Protein AF-A0A2E7MAX5-F1 (afdb_monomer_lite)

Radius of gyration: 24.43 Å; chains: 1; bounding box: 38×19×80 Å

Secondary structure (DSSP, 8-state):
----------S-HHHHHHHHHHHHHHHHHHHS---HHHHHHHHHHHHHHHHHHHHHHHHHHT-----PPP---

pLDDT: mean 78.22, std 19.83, range [43.09, 97.94]

Sequence (73 aa):
MQPINLANHDGSLEAQLIDLYRGQSFLLSRLGTSDPSQLVALVEGLQEQLVAIYSESDGALGRLPVCRPKTAG

Structure (mmCIF, N/CA/C/O backbone):
data_AF-A0A2E7MAX5-F1
#
_entry.id   AF-A0A2E7MAX5-F1
#
loop_
_atom_site.group_PDB
_atom_site.id
_atom_site.type_symbol
_atom_site.label_atom_id
_atom_site.label_alt_id
_atom_site.label_comp_id
_atom_site.label_asym_id
_atom_site.label_entity_id
_atom_site.label_seq_id
_atom_site.pdbx_PDB_ins_code
_atom_site.Cartn_x
_atom_site.Cartn_y
_atom_site.Cartn_z
_atom_site.occupancy
_atom_site.B_iso_or_equiv
_atom_site.auth_seq_id
_atom_site.auth_comp_id
_atom_site.auth_asym_id
_atom_site.auth_atom_id
_atom_site.pdbx_PDB_model_num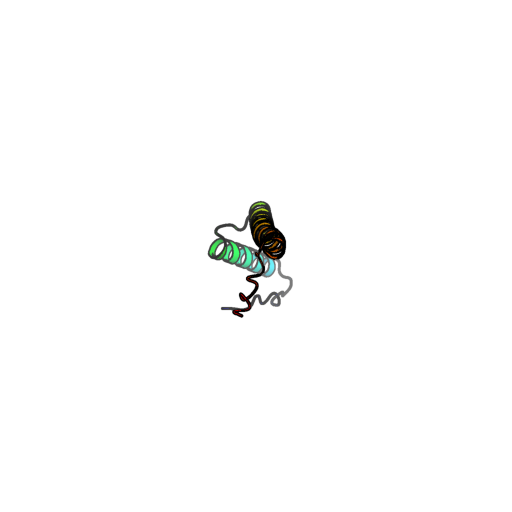
ATOM 1 N N . MET A 1 1 ? 16.726 -8.296 4.550 1.00 43.09 1 MET A N 1
ATOM 2 C CA . MET A 1 1 ? 15.954 -7.169 3.978 1.00 43.09 1 MET A CA 1
ATOM 3 C C . MET A 1 1 ? 16.937 -6.268 3.254 1.00 43.09 1 MET A C 1
ATOM 5 O O . MET A 1 1 ? 17.906 -5.878 3.887 1.00 43.09 1 MET A O 1
ATOM 9 N N . GLN A 1 2 ? 16.775 -6.020 1.951 1.00 46.91 2 GLN A N 1
ATOM 10 C CA . GLN A 1 2 ? 17.659 -5.086 1.240 1.00 46.91 2 GLN A CA 1
ATOM 11 C C . GLN A 1 2 ? 17.192 -3.636 1.458 1.00 46.91 2 GLN A C 1
ATOM 13 O O . GLN A 1 2 ? 15.980 -3.415 1.509 1.00 46.91 2 GLN A O 1
ATOM 18 N N . PRO A 1 3 ? 18.115 -2.672 1.626 1.00 48.50 3 PRO A N 1
ATOM 19 C CA . PRO A 1 3 ? 17.775 -1.266 1.823 1.00 48.50 3 PRO A CA 1
ATOM 20 C C . PRO A 1 3 ? 17.238 -0.635 0.530 1.00 48.50 3 PRO A C 1
ATOM 22 O O . PRO A 1 3 ? 17.673 -0.987 -0.567 1.00 48.50 3 PRO A O 1
ATOM 25 N N . ILE A 1 4 ? 16.317 0.325 0.664 1.00 50.81 4 ILE A N 1
ATOM 26 C CA . ILE A 1 4 ? 15.871 1.190 -0.437 1.00 50.81 4 ILE A CA 1
ATOM 27 C C .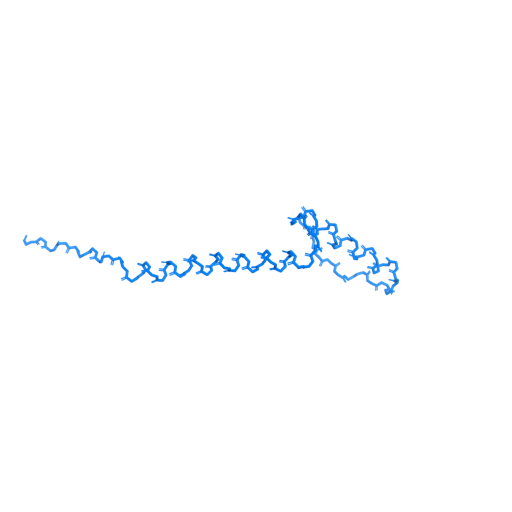 ILE A 1 4 ? 17.044 2.120 -0.766 1.00 50.81 4 ILE A C 1
ATOM 29 O O . ILE A 1 4 ? 17.239 3.140 -0.113 1.00 50.81 4 ILE A O 1
ATOM 33 N N . ASN A 1 5 ? 17.886 1.721 -1.715 1.00 52.00 5 ASN A N 1
ATOM 34 C CA . ASN A 1 5 ? 18.992 2.542 -2.187 1.00 52.00 5 ASN A CA 1
ATOM 35 C C . ASN A 1 5 ? 18.531 3.297 -3.440 1.00 52.00 5 ASN A C 1
ATOM 37 O O . ASN A 1 5 ? 18.479 2.719 -4.522 1.00 52.00 5 ASN A O 1
ATOM 41 N N . LEU A 1 6 ? 18.151 4.564 -3.264 1.00 55.06 6 LEU A N 1
ATOM 42 C CA . LEU A 1 6 ? 17.661 5.464 -4.319 1.00 55.06 6 LEU A CA 1
ATOM 43 C C . LEU A 1 6 ? 18.807 6.165 -5.086 1.00 55.06 6 LEU A C 1
ATOM 45 O O . LEU A 1 6 ? 18.587 7.182 -5.731 1.00 55.06 6 LEU A O 1
ATOM 49 N N . ALA A 1 7 ? 20.049 5.682 -4.953 1.00 49.19 7 ALA A N 1
ATOM 50 C CA . ALA A 1 7 ? 21.256 6.417 -5.336 1.00 49.19 7 ALA A CA 1
ATOM 51 C C . ALA A 1 7 ? 22.107 5.705 -6.403 1.00 49.19 7 ALA A C 1
ATOM 53 O O . ALA A 1 7 ? 23.310 5.546 -6.226 1.00 49.19 7 ALA A O 1
ATOM 54 N N . ASN A 1 8 ? 21.505 5.293 -7.522 1.00 58.66 8 ASN A N 1
ATOM 55 C CA . ASN A 1 8 ? 22.257 4.941 -8.735 1.00 58.66 8 ASN A CA 1
ATOM 56 C C . ASN A 1 8 ? 21.612 5.603 -9.957 1.00 58.66 8 ASN A C 1
ATOM 58 O O . ASN A 1 8 ? 21.108 4.937 -10.853 1.00 58.66 8 ASN A O 1
ATOM 62 N N . HIS A 1 9 ? 21.599 6.933 -9.975 1.00 55.50 9 HIS A N 1
ATOM 63 C CA . HIS A 1 9 ? 21.180 7.688 -11.147 1.00 55.50 9 HIS A CA 1
ATOM 64 C C . HIS A 1 9 ? 22.421 8.191 -11.881 1.00 55.50 9 HIS A C 1
ATOM 66 O O . HIS A 1 9 ? 23.012 9.196 -11.499 1.00 55.50 9 HIS A O 1
ATOM 72 N N . ASP A 1 10 ? 22.771 7.536 -12.985 1.00 61.34 10 ASP A N 1
ATOM 73 C CA . ASP A 1 10 ? 23.550 8.175 -14.053 1.00 61.34 10 ASP A CA 1
ATOM 74 C C . ASP A 1 10 ? 22.695 9.189 -14.851 1.00 61.34 10 ASP A C 1
ATOM 76 O O . ASP A 1 10 ? 23.141 9.749 -15.848 1.00 61.34 10 ASP A O 1
ATOM 80 N N . GLY A 1 11 ? 21.459 9.448 -14.399 1.00 69.81 11 GLY A N 1
ATOM 81 C CA . GLY A 1 11 ? 20.505 10.366 -15.013 1.00 69.81 11 GLY A CA 1
ATOM 82 C C . GLY A 1 11 ? 19.888 9.829 -16.302 1.00 69.81 11 GLY A C 1
ATOM 83 O O . GLY A 1 11 ? 19.008 10.490 -16.855 1.00 69.81 11 GLY A O 1
ATOM 84 N N . SER A 1 12 ? 20.299 8.645 -16.768 1.00 85.94 12 SER A N 1
ATOM 85 C CA . SER A 1 12 ? 19.766 8.045 -17.986 1.00 85.94 12 SER A CA 1
ATOM 86 C C . SER A 1 12 ? 18.283 7.707 -17.831 1.00 85.94 12 SER A C 1
ATOM 88 O O . SER A 1 12 ? 17.796 7.385 -16.740 1.00 85.94 12 SER A O 1
ATOM 90 N N . LEU A 1 13 ? 17.543 7.798 -18.935 1.00 88.56 13 LEU A N 1
ATOM 91 C CA . LEU A 1 13 ? 16.131 7.425 -18.967 1.00 88.56 13 LEU A CA 1
ATOM 92 C C . LEU A 1 13 ? 15.969 5.935 -18.642 1.00 88.56 13 LEU A C 1
ATOM 94 O O . LEU A 1 13 ? 15.044 5.538 -17.940 1.00 88.56 13 LEU A O 1
ATOM 98 N N . GLU A 1 14 ? 16.899 5.117 -19.123 1.00 90.44 14 GLU A N 1
ATOM 99 C CA . GLU A 1 14 ? 16.956 3.682 -18.898 1.00 90.44 14 GLU A CA 1
ATOM 100 C C . GLU A 1 14 ? 17.094 3.359 -17.406 1.00 90.44 14 GLU A C 1
ATOM 102 O O . GLU A 1 14 ? 16.326 2.545 -16.890 1.00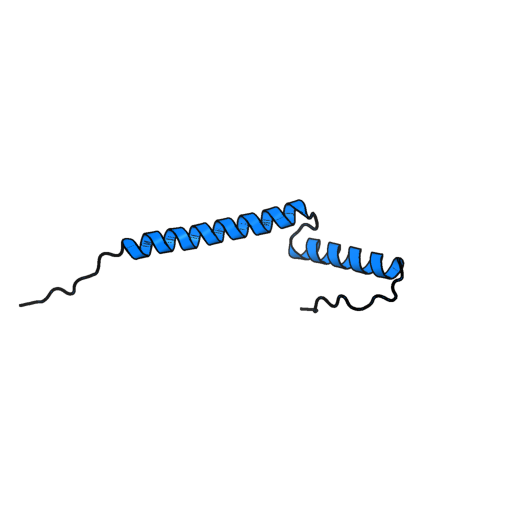 90.44 14 GLU A O 1
ATOM 107 N N . ALA A 1 15 ? 18.005 4.030 -16.690 1.00 87.06 15 ALA A N 1
ATOM 108 C CA . ALA A 1 15 ? 18.147 3.855 -15.245 1.00 87.06 15 ALA A CA 1
ATOM 109 C C . ALA A 1 15 ? 16.875 4.275 -14.494 1.00 87.06 15 ALA A C 1
ATOM 111 O O . ALA A 1 15 ? 16.394 3.532 -13.638 1.00 87.06 15 ALA A O 1
ATOM 112 N N . GLN A 1 16 ? 16.274 5.412 -14.865 1.00 88.00 16 GLN A N 1
ATOM 113 C CA . GLN A 1 16 ? 15.019 5.880 -14.263 1.00 88.00 16 GLN A CA 1
ATOM 114 C C . GLN A 1 16 ? 13.869 4.878 -14.460 1.00 88.00 16 GLN A C 1
ATOM 116 O O . GLN A 1 16 ? 13.105 4.618 -13.529 1.00 88.00 16 GLN A O 1
ATOM 121 N N . LEU A 1 17 ? 13.757 4.274 -15.648 1.00 92.75 17 LEU A N 1
ATOM 122 C CA . LEU A 1 17 ? 12.750 3.249 -15.930 1.00 92.75 17 LEU A CA 1
ATOM 123 C C . LEU A 1 17 ? 12.988 1.981 -15.106 1.00 92.75 17 LEU A C 1
ATOM 125 O O . LEU A 1 17 ? 12.042 1.437 -14.535 1.00 92.75 17 LEU A O 1
ATOM 129 N N . ILE A 1 18 ? 14.238 1.517 -15.014 1.00 92.81 18 ILE A N 1
ATOM 130 C CA . ILE A 1 18 ? 14.596 0.340 -14.211 1.00 92.81 18 ILE A CA 1
ATOM 131 C C . ILE A 1 18 ? 14.205 0.547 -12.745 1.00 92.81 18 ILE A C 1
ATOM 133 O O . ILE A 1 18 ? 13.608 -0.347 -12.136 1.00 92.81 18 ILE A O 1
ATOM 137 N N . ASP A 1 19 ? 14.504 1.716 -12.185 1.00 91.38 19 ASP A N 1
ATOM 138 C CA . ASP A 1 19 ? 14.178 2.032 -10.796 1.00 91.38 19 ASP A CA 1
ATOM 139 C C . ASP A 1 19 ? 12.665 2.114 -10.567 1.00 91.38 19 ASP A C 1
ATOM 141 O O . ASP A 1 19 ? 12.162 1.569 -9.579 1.00 91.38 19 ASP A O 1
ATOM 145 N N . LEU A 1 20 ? 11.918 2.694 -11.513 1.00 92.44 20 LEU A N 1
ATOM 146 C CA . LEU A 1 20 ? 10.457 2.751 -11.454 1.00 92.44 20 LEU A CA 1
ATOM 147 C C . LEU A 1 20 ? 9.839 1.346 -11.425 1.00 92.44 20 LEU A C 1
ATOM 149 O O . LEU A 1 20 ? 9.035 1.040 -10.540 1.00 92.44 20 LEU A O 1
ATOM 153 N N . TYR A 1 21 ? 10.247 0.457 -12.335 1.00 94.56 21 TYR A N 1
ATOM 154 C CA . TYR A 1 21 ? 9.729 -0.916 -12.373 1.00 94.56 21 TYR A CA 1
ATOM 155 C C . TYR A 1 21 ? 10.160 -1.746 -11.163 1.00 94.56 21 TYR A C 1
ATOM 157 O O . TYR A 1 21 ? 9.395 -2.592 -10.686 1.00 94.56 21 TYR A O 1
ATOM 165 N N . ARG A 1 22 ? 11.358 -1.495 -10.621 1.00 95.31 22 ARG A N 1
ATOM 166 C CA . ARG A 1 22 ? 11.815 -2.121 -9.376 1.00 95.31 22 ARG A CA 1
ATOM 167 C C . ARG A 1 22 ? 10.935 -1.705 -8.201 1.00 95.31 22 ARG A C 1
ATOM 169 O O . ARG A 1 22 ? 10.511 -2.569 -7.433 1.00 95.31 22 ARG A O 1
ATOM 176 N N . GLY A 1 23 ? 10.626 -0.413 -8.087 1.00 93.88 23 GLY A N 1
ATOM 177 C CA . GLY A 1 23 ? 9.708 0.114 -7.078 1.00 93.88 23 GLY A CA 1
ATOM 178 C C . GLY A 1 23 ? 8.311 -0.494 -7.201 1.00 93.88 23 GLY A C 1
ATOM 179 O O . GLY A 1 23 ? 7.764 -0.994 -6.218 1.00 93.88 23 GLY A O 1
ATOM 180 N N . GLN A 1 24 ? 7.770 -0.548 -8.420 1.00 95.56 24 GLN A N 1
ATOM 181 C CA . GLN A 1 24 ? 6.456 -1.134 -8.686 1.00 95.56 24 GLN A CA 1
ATOM 182 C C . GLN A 1 24 ? 6.397 -2.622 -8.306 1.00 95.56 24 GLN A C 1
ATOM 184 O O . GLN A 1 24 ? 5.487 -3.052 -7.596 1.00 95.56 24 GLN A O 1
ATOM 189 N N . SER A 1 25 ? 7.405 -3.395 -8.716 1.00 95.81 25 SER A N 1
ATOM 190 C CA . SER A 1 25 ? 7.505 -4.827 -8.407 1.00 95.81 25 SER A CA 1
ATOM 191 C C . SER A 1 25 ? 7.625 -5.078 -6.904 1.00 95.81 25 SER A C 1
ATOM 193 O O . SER A 1 25 ? 7.012 -6.003 -6.371 1.00 95.81 25 SER A O 1
ATOM 195 N N . PHE A 1 26 ? 8.388 -4.238 -6.199 1.00 95.62 26 PHE A N 1
ATOM 196 C CA . PHE A 1 26 ? 8.507 -4.314 -4.748 1.00 95.62 26 PHE A CA 1
ATOM 197 C C . PHE A 1 26 ? 7.154 -4.095 -4.062 1.00 95.62 26 PHE A C 1
ATOM 199 O O . PHE A 1 26 ? 6.762 -4.921 -3.235 1.00 95.62 26 PHE A O 1
ATOM 206 N N . LEU A 1 27 ? 6.424 -3.039 -4.436 1.00 96.06 27 LEU A N 1
ATOM 207 C CA . LEU A 1 27 ? 5.105 -2.729 -3.877 1.00 96.06 27 LEU A CA 1
ATOM 208 C C . LEU A 1 27 ? 4.102 -3.856 -4.143 1.00 96.06 27 LEU A C 1
ATOM 210 O O . LEU A 1 27 ? 3.484 -4.345 -3.200 1.00 96.06 27 LEU A O 1
ATOM 214 N N . LEU A 1 28 ? 4.039 -4.366 -5.376 1.00 95.62 28 LEU A N 1
ATOM 215 C CA . LEU A 1 28 ? 3.204 -5.522 -5.719 1.00 95.62 28 LEU A CA 1
ATOM 216 C C . LEU A 1 28 ? 3.547 -6.754 -4.870 1.00 95.62 28 LEU A C 1
ATOM 218 O O . LEU A 1 28 ? 2.651 -7.398 -4.334 1.00 95.62 28 LEU A O 1
ATOM 222 N N . SER A 1 29 ? 4.836 -7.060 -4.683 1.00 96.19 29 SER A N 1
ATOM 223 C CA . SER A 1 29 ? 5.263 -8.224 -3.890 1.00 96.19 29 SER A CA 1
ATOM 224 C C . SER A 1 29 ? 4.939 -8.113 -2.397 1.00 96.19 29 SER A C 1
ATOM 226 O O . SER A 1 29 ? 4.787 -9.127 -1.719 1.00 96.19 29 SER A O 1
ATOM 228 N N . ARG A 1 30 ? 4.877 -6.886 -1.867 1.00 95.69 30 ARG A N 1
ATOM 229 C CA . ARG A 1 30 ? 4.712 -6.624 -0.432 1.00 95.69 30 ARG A CA 1
ATOM 230 C C . ARG A 1 30 ? 3.275 -6.352 -0.035 1.00 95.69 30 ARG A C 1
ATOM 232 O O . ARG A 1 30 ? 2.865 -6.782 1.037 1.00 95.69 30 ARG A O 1
ATOM 239 N N . LEU A 1 31 ? 2.556 -5.618 -0.871 1.00 94.81 31 LEU A N 1
ATOM 240 C CA . LEU A 1 31 ? 1.241 -5.065 -0.565 1.00 94.81 31 LEU A CA 1
ATOM 241 C C . LEU A 1 31 ? 0.161 -5.596 -1.514 1.00 94.81 31 LEU A C 1
ATOM 243 O O . LEU A 1 31 ? -1.006 -5.265 -1.347 1.00 94.81 31 LEU A O 1
ATOM 247 N N . GLY A 1 32 ? 0.529 -6.401 -2.518 1.00 94.94 32 GLY A N 1
ATOM 248 C CA . GLY A 1 32 ? -0.398 -6.918 -3.530 1.00 94.94 32 GLY A CA 1
ATOM 249 C C . GLY A 1 32 ? -0.840 -5.874 -4.557 1.00 94.94 32 GLY A C 1
ATOM 250 O O . GLY A 1 32 ? -1.535 -6.210 -5.510 1.00 94.94 32 GLY A O 1
ATOM 251 N N . THR A 1 33 ? -0.423 -4.618 -4.393 1.00 95.31 33 THR A N 1
ATOM 252 C CA . THR A 1 33 ? -0.773 -3.504 -5.269 1.00 95.31 33 THR A CA 1
ATOM 253 C C . THR A 1 33 ? 0.378 -2.506 -5.355 1.00 95.31 33 THR A C 1
ATOM 255 O O . THR A 1 33 ? 1.148 -2.328 -4.411 1.00 95.31 33 THR A O 1
ATOM 258 N N . SER A 1 34 ? 0.494 -1.851 -6.504 1.00 95.25 34 SER A N 1
ATOM 259 C CA . SER A 1 34 ? 1.330 -0.664 -6.709 1.00 95.25 34 SER A CA 1
ATOM 260 C C . SER A 1 34 ? 0.496 0.553 -7.105 1.00 95.25 34 SER A C 1
ATOM 262 O O . SER A 1 34 ? 1.049 1.550 -7.563 1.00 95.25 34 SER A O 1
ATOM 264 N N . ASP A 1 35 ? -0.831 0.442 -7.018 1.00 96.31 35 ASP A N 1
ATOM 265 C CA . ASP A 1 35 ? -1.745 1.527 -7.336 1.00 96.31 35 ASP A CA 1
ATOM 266 C C . ASP A 1 35 ? -1.721 2.579 -6.212 1.00 96.31 35 ASP A C 1
ATOM 268 O O . ASP A 1 35 ? -2.018 2.241 -5.062 1.00 96.31 35 ASP A O 1
ATOM 272 N N . PRO A 1 36 ? -1.375 3.847 -6.503 1.00 95.31 36 PRO A N 1
ATOM 273 C CA . PRO A 1 36 ? -1.250 4.878 -5.478 1.00 95.31 36 PRO A CA 1
ATOM 274 C C . PRO A 1 36 ? -2.532 5.098 -4.671 1.00 95.31 36 PRO A C 1
ATOM 276 O O . PRO A 1 36 ? -2.459 5.285 -3.459 1.00 95.31 36 PRO A O 1
ATOM 279 N N . SER A 1 37 ? -3.703 5.044 -5.311 1.00 97.31 37 SER A N 1
ATOM 280 C CA . SER A 1 37 ? -4.986 5.260 -4.635 1.00 97.31 37 SER A CA 1
ATOM 281 C C . SER A 1 37 ? -5.296 4.142 -3.639 1.00 97.31 37 SER A C 1
ATOM 283 O O . SER A 1 37 ? -5.713 4.419 -2.517 1.00 97.31 37 SER A O 1
ATOM 285 N N . GLN A 1 38 ? -5.022 2.887 -3.999 1.00 96.94 38 GLN A N 1
ATOM 286 C CA . GLN A 1 38 ? -5.154 1.756 -3.076 1.00 96.94 38 GLN A CA 1
ATOM 287 C C . GLN A 1 38 ? -4.149 1.812 -1.921 1.00 96.94 38 GLN A C 1
ATOM 289 O O . GLN A 1 38 ? -4.490 1.443 -0.799 1.00 96.94 38 GLN A O 1
ATOM 294 N N . LEU A 1 39 ? -2.924 2.291 -2.166 1.00 95.88 39 LEU A N 1
ATOM 295 C CA . LEU A 1 39 ? -1.929 2.477 -1.106 1.00 95.88 39 LEU A CA 1
ATOM 296 C C . LEU A 1 39 ? -2.363 3.542 -0.095 1.00 95.88 39 LEU A C 1
ATOM 298 O O . LEU A 1 39 ? -2.204 3.334 1.106 1.00 95.88 39 LEU A O 1
ATOM 302 N N . VAL A 1 40 ? -2.939 4.652 -0.564 1.00 97.56 40 VAL A N 1
ATOM 303 C CA . VAL A 1 40 ? -3.507 5.688 0.312 1.00 97.56 40 VAL A CA 1
ATOM 304 C C . VAL A 1 40 ? -4.644 5.109 1.152 1.00 97.56 40 VAL A C 1
ATOM 306 O O . VAL A 1 40 ? -4.589 5.199 2.375 1.00 97.56 40 VAL A O 1
ATOM 309 N N . ALA A 1 41 ? -5.600 4.418 0.523 1.00 97.25 41 ALA A N 1
ATOM 310 C CA . ALA A 1 41 ? -6.720 3.796 1.228 1.00 97.25 41 ALA A CA 1
ATOM 311 C C . ALA A 1 41 ? -6.263 2.775 2.288 1.00 97.25 41 ALA A C 1
ATOM 313 O O . ALA A 1 41 ? -6.846 2.692 3.369 1.00 97.25 41 ALA A O 1
ATOM 314 N N . LEU A 1 42 ? -5.194 2.016 2.011 1.00 96.25 42 LEU A N 1
ATOM 315 C CA . LEU A 1 42 ? -4.601 1.095 2.981 1.00 96.25 42 LEU A CA 1
ATOM 316 C C . LEU A 1 42 ? -4.081 1.841 4.217 1.00 96.25 42 LEU A C 1
ATOM 318 O O . LEU A 1 42 ? -4.340 1.418 5.342 1.00 96.25 42 LEU A O 1
ATOM 322 N N . VAL A 1 43 ? -3.346 2.938 4.020 1.00 96.44 43 VAL A N 1
ATOM 323 C CA . VAL A 1 43 ? -2.785 3.734 5.123 1.00 96.44 43 VAL A CA 1
ATOM 324 C C . VAL A 1 43 ? -3.889 4.419 5.926 1.00 96.44 43 VAL A C 1
ATOM 326 O O . VAL A 1 43 ? -3.850 4.384 7.155 1.00 96.44 43 VAL A O 1
ATOM 329 N N . GLU A 1 44 ? -4.889 4.986 5.255 1.00 97.94 44 GLU A N 1
ATOM 330 C CA . GLU A 1 44 ? -6.045 5.612 5.906 1.00 97.94 44 GLU A CA 1
ATOM 331 C C . GLU A 1 44 ? -6.826 4.597 6.751 1.00 97.94 44 GLU A C 1
ATOM 333 O O . GLU A 1 44 ? -7.078 4.844 7.930 1.00 97.94 44 GLU A O 1
ATOM 338 N N . GLY A 1 45 ? -7.101 3.403 6.218 1.00 97.19 45 GLY A N 1
ATOM 339 C CA . GLY A 1 45 ? -7.773 2.345 6.975 1.00 97.19 45 GLY A CA 1
ATOM 340 C C . GLY A 1 45 ? -6.971 1.859 8.189 1.00 97.19 45 GLY A C 1
ATOM 341 O O . GLY A 1 45 ? -7.545 1.574 9.240 1.00 97.19 45 GLY A O 1
ATOM 342 N N . LEU A 1 46 ? -5.638 1.790 8.085 1.00 96.50 46 LEU A N 1
ATOM 343 C CA . LEU A 1 46 ? -4.772 1.474 9.229 1.00 96.50 46 LEU A CA 1
ATOM 344 C C . LEU A 1 46 ? -4.806 2.581 10.294 1.00 96.50 46 LEU A C 1
ATOM 346 O O . LEU A 1 46 ? -4.820 2.281 11.489 1.00 96.50 46 LEU A O 1
ATOM 350 N N . GLN A 1 47 ? -4.846 3.848 9.878 1.00 96.56 47 GLN A N 1
ATOM 351 C CA . GLN A 1 47 ? -4.990 4.982 10.788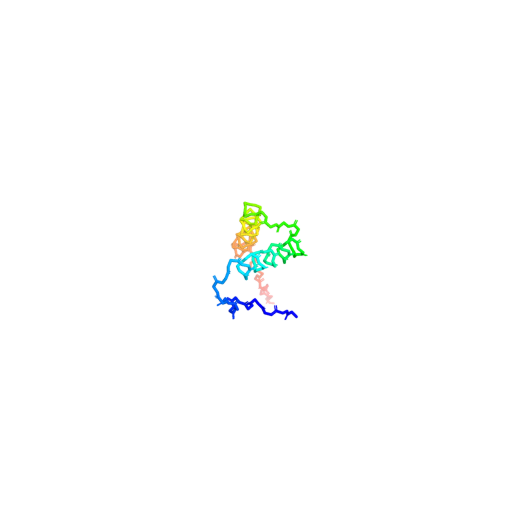 1.00 96.56 47 GLN A CA 1
ATOM 352 C C . GLN A 1 47 ? -6.330 4.931 11.533 1.00 96.56 47 GLN A C 1
ATOM 354 O O . GLN A 1 47 ? -6.353 5.104 12.750 1.00 96.56 47 GLN A O 1
ATOM 359 N N . GLU A 1 48 ? -7.434 4.664 10.836 1.00 96.38 48 GLU A N 1
ATOM 360 C CA . GLU A 1 48 ? -8.765 4.551 11.446 1.00 96.38 48 GLU A CA 1
ATOM 361 C C . GLU A 1 48 ? -8.825 3.438 12.497 1.00 96.38 48 GLU A C 1
ATOM 363 O O . GLU A 1 48 ? -9.313 3.656 13.607 1.00 96.38 48 GLU A O 1
ATOM 368 N N . GLN A 1 49 ? -8.263 2.266 12.186 1.00 94.94 49 GLN A N 1
ATOM 369 C CA . GLN A 1 49 ? -8.164 1.153 13.136 1.00 94.94 49 GLN A CA 1
ATOM 370 C C . GLN A 1 49 ? -7.365 1.544 14.383 1.00 94.94 49 GLN A C 1
ATOM 372 O O . GLN A 1 49 ? -7.760 1.225 15.505 1.00 94.94 49 GLN A O 1
ATOM 377 N N . LEU A 1 50 ? -6.258 2.268 14.202 1.00 94.94 50 LEU A N 1
ATOM 378 C CA . LEU A 1 50 ? -5.435 2.736 15.311 1.00 94.94 50 LEU A CA 1
ATOM 379 C C . LEU A 1 50 ? -6.195 3.733 16.196 1.00 94.94 50 LEU A C 1
ATOM 381 O O . LEU A 1 50 ? -6.174 3.617 17.421 1.00 94.94 50 LEU A O 1
ATOM 385 N N . VAL A 1 51 ? -6.899 4.687 15.582 1.00 93.69 51 VAL A N 1
ATOM 386 C CA . VAL A 1 51 ? -7.740 5.659 16.294 1.00 93.69 51 VAL A CA 1
ATOM 387 C C . VAL A 1 51 ? -8.841 4.953 17.079 1.00 93.69 51 VAL A C 1
ATOM 389 O O . VAL A 1 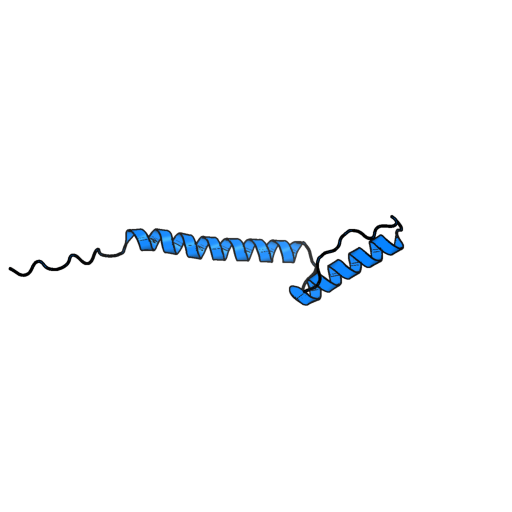51 ? -9.065 5.311 18.235 1.00 93.69 51 VAL A O 1
ATOM 392 N N . ALA A 1 52 ? -9.492 3.939 16.503 1.00 91.38 52 ALA A N 1
ATOM 393 C CA . ALA A 1 52 ? -10.527 3.168 17.188 1.00 91.38 52 ALA A CA 1
ATOM 394 C C . ALA A 1 52 ? -9.986 2.509 18.469 1.00 91.38 52 ALA A C 1
ATOM 396 O O . ALA A 1 52 ? -10.556 2.701 19.541 1.00 91.38 52 ALA A O 1
ATOM 397 N N . ILE A 1 53 ? -8.828 1.844 18.389 1.00 89.75 53 ILE A N 1
ATOM 398 C CA . ILE A 1 53 ? -8.187 1.180 19.538 1.00 89.75 53 ILE A CA 1
ATOM 399 C C . ILE A 1 53 ? -7.869 2.173 20.666 1.00 89.75 53 ILE A C 1
ATOM 401 O O . ILE A 1 53 ? -8.152 1.909 21.840 1.00 89.75 53 ILE A O 1
ATOM 405 N N . TYR A 1 54 ? -7.284 3.329 20.341 1.00 86.38 54 TYR A N 1
ATOM 406 C CA . TYR A 1 54 ? -6.943 4.324 21.363 1.00 86.38 54 TYR A CA 1
ATOM 407 C C . TYR A 1 54 ? -8.174 5.037 21.926 1.00 86.38 54 TYR A C 1
ATOM 409 O O . TYR A 1 54 ? -8.212 5.321 23.121 1.00 86.38 54 TYR A O 1
ATOM 417 N N . SER A 1 55 ? -9.206 5.255 21.110 1.00 81.06 55 SER A N 1
ATOM 418 C CA . SER A 1 55 ? -10.463 5.870 21.556 1.00 81.06 55 SER A CA 1
ATOM 419 C C . SER A 1 55 ? -11.248 4.951 22.498 1.00 81.06 55 SER A C 1
ATOM 421 O O . SER A 1 55 ? -11.819 5.411 23.487 1.00 81.06 55 SER A O 1
ATOM 423 N N . GLU A 1 56 ? -11.236 3.639 22.247 1.00 70.06 56 GLU A N 1
ATOM 424 C CA . GLU A 1 56 ? -11.784 2.637 23.169 1.00 70.06 56 GLU A CA 1
ATOM 425 C C . GLU A 1 56 ? -10.995 2.584 24.488 1.00 70.06 56 GLU A C 1
ATOM 427 O O . GLU A 1 56 ? -11.580 2.450 25.565 1.00 70.06 56 GLU A O 1
ATOM 432 N N . SER A 1 57 ? -9.672 2.754 24.419 1.00 60.41 57 SER A N 1
ATOM 433 C CA . SER A 1 57 ? -8.784 2.747 25.588 1.00 60.41 57 SER A CA 1
ATOM 434 C C . SER A 1 57 ? -8.972 3.978 26.486 1.00 60.41 57 SER A C 1
ATOM 436 O O . SER A 1 57 ? -8.995 3.838 27.712 1.00 60.41 57 SER A O 1
ATOM 438 N N . ASP A 1 58 ? -9.190 5.161 25.904 1.00 55.69 58 ASP A N 1
ATOM 439 C CA . ASP A 1 58 ? -9.516 6.388 26.650 1.00 55.69 58 ASP A CA 1
ATOM 440 C C . ASP A 1 58 ? -10.911 6.310 27.301 1.00 55.69 58 ASP A C 1
ATOM 442 O O . ASP A 1 58 ? -11.117 6.765 28.429 1.00 55.69 58 ASP A O 1
ATOM 446 N N . GLY A 1 59 ? -11.869 5.644 26.647 1.00 52.44 59 GLY A N 1
ATOM 447 C CA . GLY A 1 59 ? -13.178 5.340 27.233 1.00 52.44 59 GLY A CA 1
ATOM 448 C C . GLY A 1 59 ? -13.123 4.316 28.379 1.00 52.44 59 GLY A C 1
ATOM 449 O O . GLY A 1 59 ? -13.924 4.388 29.318 1.00 52.44 59 GLY A O 1
ATOM 450 N N . ALA A 1 60 ? -12.168 3.381 28.338 1.00 50.25 60 ALA A N 1
ATOM 451 C CA . ALA A 1 60 ? -11.980 2.343 29.352 1.00 50.25 60 ALA A CA 1
ATOM 452 C C . ALA A 1 60 ? -11.212 2.834 30.596 1.00 50.25 60 ALA A C 1
ATOM 454 O O . ALA A 1 60 ? -11.528 2.413 31.713 1.00 50.25 60 ALA A O 1
ATOM 455 N N . LEU A 1 61 ? -10.276 3.781 30.447 1.00 50.12 61 LEU A N 1
ATOM 456 C CA . LEU A 1 61 ? -9.573 4.425 31.571 1.00 50.12 61 LEU A CA 1
ATOM 457 C C . LEU A 1 61 ? -10.487 5.304 32.448 1.00 50.12 61 LEU A C 1
ATOM 459 O O . LEU A 1 61 ? -10.147 5.581 33.596 1.00 50.12 61 LEU A O 1
ATOM 463 N N . GLY A 1 62 ? -11.677 5.672 31.960 1.00 52.19 62 GLY A N 1
ATOM 464 C CA . GLY A 1 62 ? -12.717 6.361 32.736 1.00 52.19 62 GLY A CA 1
ATOM 465 C C . GLY A 1 62 ? -13.742 5.451 33.432 1.00 52.19 62 GLY A C 1
ATOM 466 O O . GLY A 1 62 ? -14.606 5.953 34.151 1.00 52.19 62 GLY A O 1
ATOM 467 N N . AR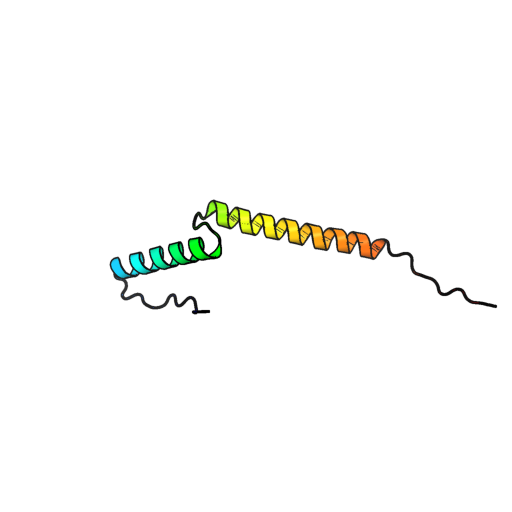G A 1 63 ? -13.699 4.124 33.223 1.00 52.81 63 ARG A N 1
ATOM 468 C CA . ARG A 1 63 ? -14.732 3.179 33.706 1.00 52.81 63 ARG A CA 1
ATOM 469 C C . ARG A 1 63 ? -14.201 1.932 34.406 1.00 52.81 63 ARG A C 1
ATOM 471 O O . ARG A 1 63 ? -14.954 0.979 34.601 1.00 52.81 63 ARG A O 1
ATOM 478 N N . LEU A 1 64 ? -12.952 1.928 34.854 1.00 51.28 64 LEU A N 1
ATOM 479 C CA . LEU A 1 64 ? -12.520 0.908 35.804 1.00 51.28 64 LEU A CA 1
ATOM 480 C C . LEU A 1 64 ? -13.134 1.233 37.177 1.00 51.28 64 LEU A C 1
ATOM 482 O O . LEU A 1 64 ? -12.815 2.285 37.741 1.00 51.28 64 LEU A O 1
ATOM 486 N N . PRO A 1 65 ? -14.011 0.383 37.751 1.00 54.50 65 PRO A N 1
ATOM 487 C CA . PRO A 1 65 ? -14.354 0.525 39.154 1.00 54.50 65 PRO A CA 1
ATOM 488 C C . PRO A 1 65 ? -13.054 0.362 39.938 1.00 54.50 65 PRO A C 1
ATOM 490 O O . PRO A 1 65 ? -12.423 -0.694 39.904 1.00 54.50 65 PRO A O 1
ATOM 493 N N . VAL A 1 66 ? -12.628 1.424 40.624 1.00 61.75 66 VAL A N 1
ATOM 494 C CA . VAL A 1 66 ? -11.566 1.336 41.624 1.00 61.75 66 VAL A CA 1
ATOM 495 C C . VAL A 1 66 ? -11.998 0.252 42.606 1.00 61.75 66 VAL A C 1
ATOM 497 O O . VAL A 1 66 ? -12.928 0.454 43.389 1.00 61.75 66 VAL A O 1
ATOM 500 N N . CYS A 1 67 ? -11.346 -0.909 42.554 1.00 50.34 67 CYS A N 1
ATOM 501 C CA . CYS A 1 67 ? -11.425 -1.899 43.614 1.00 50.34 67 CYS A CA 1
ATOM 502 C C . CYS A 1 67 ? -10.893 -1.230 44.881 1.00 50.34 67 CYS A C 1
ATOM 504 O O . CYS A 1 67 ? -9.688 -1.198 45.122 1.00 50.34 67 CYS A O 1
ATOM 506 N N . ARG A 1 68 ? -11.786 -0.648 45.687 1.00 55.00 68 ARG A N 1
ATOM 507 C CA . ARG A 1 68 ? -11.434 -0.260 47.048 1.00 55.00 68 ARG A CA 1
ATOM 508 C C . ARG A 1 68 ? -11.127 -1.553 47.804 1.00 55.00 68 ARG A C 1
ATOM 510 O O . ARG A 1 68 ? -12.000 -2.423 47.853 1.00 55.00 68 ARG A O 1
ATOM 517 N N . PRO A 1 69 ? -9.930 -1.710 48.393 1.00 57.09 69 PRO A N 1
ATOM 518 C CA . PRO A 1 69 ? -9.716 -2.806 49.319 1.00 57.09 69 PRO A CA 1
ATOM 519 C C . PRO A 1 69 ? -10.707 -2.624 50.472 1.00 57.09 69 PRO A C 1
ATOM 521 O O . PRO A 1 69 ? -10.810 -1.534 51.040 1.00 57.09 69 PRO A O 1
ATOM 524 N N . LYS A 1 70 ? -11.483 -3.667 50.793 1.00 54.28 70 LYS A N 1
ATOM 525 C CA . LYS A 1 70 ? -12.352 -3.628 51.971 1.00 54.28 70 LYS A CA 1
ATOM 526 C C . LYS A 1 70 ? -11.438 -3.460 53.188 1.00 54.28 70 LYS A C 1
ATOM 528 O O . LYS A 1 70 ? -10.592 -4.313 53.450 1.00 54.28 70 LYS A O 1
ATOM 533 N N . THR A 1 71 ? -11.598 -2.371 53.929 1.00 56.94 71 THR A N 1
ATOM 534 C CA . THR A 1 71 ? -11.070 -2.278 55.289 1.00 56.94 71 THR A CA 1
ATOM 535 C C . THR A 1 71 ? -11.885 -3.250 56.134 1.00 56.94 71 THR A C 1
ATOM 537 O O . THR A 1 71 ? -13.061 -3.010 56.406 1.00 56.94 71 THR A O 1
ATOM 540 N N . ALA A 1 72 ? -11.295 -4.404 56.444 1.00 51.88 72 ALA A N 1
ATOM 541 C CA . ALA A 1 72 ? -11.802 -5.292 57.478 1.00 51.88 72 ALA A CA 1
ATOM 542 C C . ALA A 1 72 ? -11.553 -4.617 58.834 1.00 51.88 72 ALA A C 1
ATOM 544 O O . ALA A 1 72 ? -10.445 -4.133 59.071 1.00 51.88 72 ALA A O 1
ATOM 545 N N . GLY A 1 73 ? -12.614 -4.513 59.637 1.00 52.31 73 GLY A N 1
ATOM 546 C CA . GLY A 1 73 ? -12.547 -4.078 61.033 1.00 52.31 73 GLY A CA 1
ATOM 547 C C . GLY A 1 73 ? -11.943 -5.126 61.951 1.00 52.31 73 GLY A C 1
ATOM 548 O O . GLY A 1 73 ? -11.722 -6.268 61.482 1.00 52.31 73 GLY A O 1
#

Foldseek 3Di:
DDDPDPPDPPVDPVVVVVSVVVQQVVCCVPPVGPDPVVVVVVVVVVVVVVCVVVVVVVVVVVDDDPPDPDPDD